Protein AF-A0A8T4CGX1-F1 (afdb_monomer_lite)

Radius of gyration: 29.96 Å; chains: 1; bounding box: 62×34×82 Å

Foldseek 3Di:
DVVVVVVVVVVVVVLLVVLLVLDDPVLVVVLVVLVVLLVVLVVVLVVLVVVLVVLVVVLVVLDQPDDDPDDDPVVLVPDDPVRNVVVVVVVVVSVVSVVVSVVSNVVSVVVNVVSVVSNVVSVVSSVVSVVVNVVSSVVSVCVVPVVVVVVD

pLDDT: mean 86.76, std 9.99, range [61.12, 97.81]

Secondary structure (DSSP, 8-state):
-HHHHHHHHHHHHHHHHHHHHTS-HHHHHHHHHHHHHHHHHHHHHHHHHHHHHHHHHHHHHTPPPPPPPPPPHHHHHTS-HHHHHHHHHHHHHHHHHHHHHHHHHHHHHHHHHHHHHHHHHHHHHHHHHHHHHHHHHHHHHHHH-GGGGG--

Structure (mmCIF, N/CA/C/O backbone):
data_AF-A0A8T4CGX1-F1
#
_entry.id   AF-A0A8T4CGX1-F1
#
loop_
_atom_site.group_PDB
_atom_site.id
_atom_site.type_symbol
_atom_site.label_atom_id
_atom_site.label_alt_id
_atom_site.label_comp_id
_atom_site.label_asym_id
_atom_site.label_entity_id
_atom_site.label_seq_id
_atom_site.pdbx_PDB_ins_code
_atom_site.Cartn_x
_atom_site.Cartn_y
_atom_site.Cartn_z
_atom_site.occupancy
_atom_site.B_iso_or_equiv
_atom_site.auth_seq_id
_atom_site.auth_comp_id
_atom_site.auth_asym_id
_atom_site.auth_atom_id
_atom_site.pdbx_PDB_model_num
ATOM 1 N N . MET A 1 1 ? -9.994 -27.242 2.316 1.00 61.12 1 MET A N 1
ATOM 2 C CA . MET A 1 1 ? -9.248 -26.024 2.713 1.00 61.12 1 MET A CA 1
ATOM 3 C C . MET A 1 1 ? -10.149 -24.795 2.753 1.00 61.12 1 MET A C 1
ATOM 5 O O . MET A 1 1 ? -10.247 -24.231 3.829 1.00 61.12 1 MET A O 1
ATOM 9 N N . LYS A 1 2 ? -10.898 -24.466 1.686 1.00 66.12 2 LYS A N 1
ATOM 10 C CA . LYS A 1 2 ? -11.849 -23.330 1.677 1.00 66.12 2 LYS A CA 1
ATOM 11 C C . LYS A 1 2 ? -12.890 -23.316 2.817 1.00 66.12 2 LYS A C 1
ATOM 13 O O . LYS A 1 2 ? -13.137 -22.264 3.383 1.00 66.12 2 LYS A O 1
ATOM 18 N N . GLU A 1 3 ? -13.456 -24.463 3.210 1.00 67.50 3 GLU A N 1
ATOM 19 C CA . GLU A 1 3 ? -14.422 -24.521 4.333 1.00 67.50 3 GLU A CA 1
ATOM 20 C C . GLU A 1 3 ? -13.812 -24.151 5.696 1.00 67.50 3 GLU A C 1
ATOM 22 O O . GLU A 1 3 ? -14.469 -23.511 6.509 1.00 67.50 3 GLU A O 1
ATOM 27 N N . MET A 1 4 ? -12.543 -24.501 5.937 1.00 66.62 4 MET A N 1
ATOM 28 C CA . MET A 1 4 ? -11.846 -24.159 7.186 1.00 66.62 4 MET A CA 1
ATOM 29 C C . MET A 1 4 ? -11.480 -22.674 7.259 1.00 66.62 4 MET A C 1
ATOM 31 O O . MET A 1 4 ? -11.439 -22.110 8.348 1.00 66.62 4 MET A O 1
ATOM 35 N N . GLU A 1 5 ? -11.169 -22.053 6.122 1.00 67.12 5 GLU A N 1
ATOM 36 C CA . GLU A 1 5 ? -10.878 -20.617 6.050 1.00 67.12 5 GLU A CA 1
ATOM 37 C C . GLU A 1 5 ? -12.148 -19.798 6.276 1.00 67.12 5 GLU A C 1
ATOM 39 O O . GLU A 1 5 ? -12.132 -18.879 7.090 1.00 67.12 5 GLU A O 1
ATOM 44 N N . ASN A 1 6 ? -13.268 -20.208 5.672 1.00 68.62 6 ASN A N 1
ATOM 45 C CA . ASN A 1 6 ? -14.564 -19.572 5.901 1.00 68.62 6 ASN A CA 1
ATOM 46 C C . ASN A 1 6 ? -15.005 -19.667 7.373 1.00 68.62 6 ASN A C 1
ATOM 48 O O . ASN A 1 6 ? -15.373 -18.652 7.953 1.00 68.62 6 ASN A O 1
ATOM 52 N N . GLN A 1 7 ? -14.873 -20.832 8.021 1.00 69.50 7 GLN A N 1
ATOM 53 C CA . GLN A 1 7 ? -15.198 -20.971 9.452 1.00 69.50 7 GLN A CA 1
ATOM 54 C C . GLN A 1 7 ? -14.306 -20.122 10.368 1.00 69.50 7 GLN A C 1
ATOM 56 O O . GLN A 1 7 ? -14.756 -19.629 11.402 1.00 69.50 7 GLN A O 1
ATOM 61 N N . LYS A 1 8 ? -13.024 -19.951 10.024 1.00 72.75 8 LYS A N 1
ATOM 62 C CA . LYS A 1 8 ? -12.123 -19.071 10.785 1.00 72.75 8 LYS A CA 1
ATOM 63 C C . LYS A 1 8 ? -12.508 -17.600 10.634 1.00 72.75 8 LYS A C 1
ATOM 65 O O . LYS A 1 8 ? -12.425 -16.866 11.615 1.00 72.75 8 LYS A O 1
ATOM 70 N N . GLN A 1 9 ? -12.933 -17.197 9.439 1.00 74.44 9 GLN A N 1
ATOM 71 C CA . GLN A 1 9 ? -13.390 -15.842 9.142 1.00 74.44 9 GLN A CA 1
ATOM 72 C C . GLN A 1 9 ? -14.684 -15.512 9.905 1.00 74.44 9 GLN A C 1
ATOM 74 O O . GLN A 1 9 ? -14.743 -14.502 10.599 1.00 74.44 9 GLN A O 1
ATOM 79 N N . GLU A 1 10 ? -15.678 -16.404 9.848 1.00 75.06 10 GLU A N 1
ATOM 80 C CA . GLU A 1 10 ? -16.967 -16.246 10.539 1.00 75.06 10 GLU A CA 1
ATOM 81 C C . GLU A 1 10 ? -16.781 -16.133 12.061 1.00 75.06 10 GLU A C 1
ATOM 83 O O . GLU A 1 10 ? -17.297 -15.208 12.688 1.00 75.06 10 GLU A O 1
ATOM 88 N N . ASN A 1 11 ? -15.949 -16.998 12.651 1.00 82.56 11 ASN A N 1
ATOM 89 C CA . ASN A 1 11 ? -15.622 -16.920 14.077 1.00 82.56 11 ASN A CA 1
ATOM 90 C C . ASN A 1 11 ? -14.930 -15.600 14.454 1.00 82.56 11 ASN A C 1
ATOM 92 O O . ASN A 1 11 ? -15.158 -15.067 15.540 1.00 82.56 11 ASN A O 1
ATOM 96 N N . TYR A 1 12 ? -14.067 -15.067 13.587 1.00 81.88 12 TYR A N 1
ATOM 97 C CA . TYR A 1 12 ? -13.394 -13.795 13.843 1.00 81.88 12 TYR A CA 1
ATOM 98 C C . TYR A 1 12 ? -14.378 -12.620 13.835 1.00 81.88 12 TYR A C 1
ATOM 100 O O . TYR A 1 12 ? -14.328 -11.782 14.735 1.00 81.88 12 TYR A O 1
ATOM 108 N N . GLU A 1 13 ? -15.300 -12.573 12.872 1.00 85.62 13 GLU A N 1
ATOM 109 C CA . GLU A 1 13 ? -16.313 -11.516 12.779 1.00 85.62 13 GLU A CA 1
ATOM 110 C C . GLU A 1 13 ? -17.255 -11.508 13.990 1.00 85.62 13 GLU A C 1
ATOM 112 O O . GLU A 1 13 ? -17.571 -10.441 14.529 1.00 85.62 13 GLU A O 1
ATOM 117 N N . GLU A 1 14 ? -17.663 -12.687 14.468 1.00 86.94 14 GLU A N 1
ATOM 118 C CA . GLU A 1 14 ? -18.475 -12.808 15.681 1.00 86.94 14 GLU 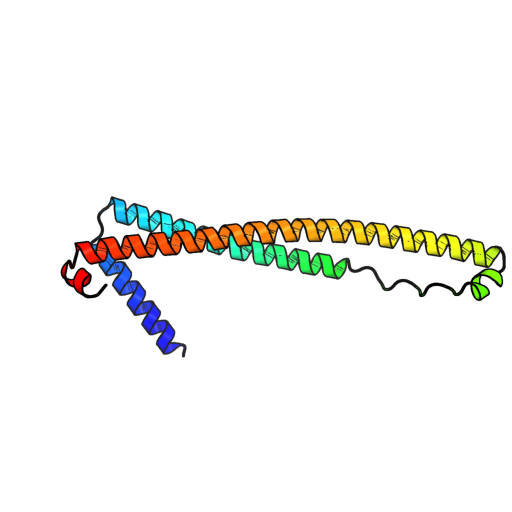A CA 1
ATOM 119 C C . GLU A 1 14 ? -17.726 -12.319 16.928 1.00 86.94 14 GLU A C 1
ATOM 121 O O . GLU A 1 14 ? -18.257 -11.495 17.683 1.00 86.94 14 GLU A O 1
ATOM 126 N N . LEU A 1 15 ? -16.474 -12.751 17.116 1.00 85.44 15 LEU A N 1
ATOM 127 C CA . LEU A 1 15 ? -15.631 -12.323 18.239 1.00 85.44 15 LEU A CA 1
ATOM 128 C C . LEU A 1 15 ? -15.360 -10.817 18.212 1.00 85.44 15 LEU A C 1
ATOM 130 O O . LEU A 1 15 ? -15.397 -10.150 19.249 1.00 85.44 15 LEU A O 1
ATOM 134 N N . LEU A 1 16 ? -15.118 -10.265 17.025 1.00 89.56 16 LEU A N 1
ATOM 135 C CA . LEU A 1 16 ? -14.916 -8.838 16.826 1.00 89.56 16 LEU A CA 1
ATOM 136 C C . LEU A 1 16 ? -16.175 -8.051 17.203 1.00 89.56 16 LEU A C 1
ATOM 138 O O . LEU A 1 16 ? -16.102 -7.080 17.959 1.00 89.56 16 LEU A O 1
ATOM 142 N N . LYS A 1 17 ? -17.344 -8.490 16.726 1.00 90.50 17 LYS A N 1
ATOM 143 C CA . LYS A 1 17 ? -18.633 -7.869 17.046 1.00 90.50 17 LYS A CA 1
ATOM 144 C C . LYS A 1 17 ? -18.916 -7.905 18.545 1.00 90.50 17 LYS A C 1
ATOM 146 O O . LYS A 1 17 ? -19.381 -6.909 19.103 1.00 90.50 17 LYS A O 1
ATOM 151 N N . GLU A 1 18 ? -18.620 -9.019 19.207 1.00 87.88 18 GLU A N 1
ATOM 152 C CA . GLU A 1 18 ? -18.782 -9.151 20.653 1.00 87.88 18 GLU A CA 1
ATOM 153 C C . GLU A 1 18 ? -17.828 -8.226 21.424 1.00 87.88 18 GLU A C 1
ATOM 155 O O . GLU A 1 18 ? -18.264 -7.498 22.325 1.00 87.88 18 GLU A O 1
ATOM 160 N N . ALA A 1 19 ? -16.544 -8.198 21.049 1.00 87.94 19 ALA A N 1
ATOM 161 C CA . ALA A 1 19 ? -15.549 -7.321 21.656 1.00 87.94 19 ALA A CA 1
ATOM 162 C C . ALA A 1 19 ? -15.956 -5.849 21.505 1.00 87.94 19 ALA A C 1
ATOM 164 O O . ALA A 1 19 ? -16.061 -5.123 22.496 1.00 87.94 19 ALA A O 1
ATOM 165 N N . LEU A 1 20 ? -16.290 -5.417 20.288 1.00 91.56 20 LEU A N 1
ATOM 166 C CA . LEU A 1 20 ? -16.754 -4.056 20.027 1.00 91.56 20 LEU A CA 1
ATOM 167 C C . LEU A 1 20 ? -18.082 -3.756 20.731 1.00 91.56 20 LEU A C 1
ATOM 169 O O . LEU A 1 20 ? -18.275 -2.640 21.207 1.00 91.56 20 LEU A O 1
ATOM 173 N N . GLY A 1 21 ? -18.973 -4.734 20.902 1.00 91.81 21 GLY A N 1
ATOM 174 C CA . GLY A 1 21 ? -20.188 -4.595 21.712 1.00 91.81 21 GLY A CA 1
ATOM 175 C C . GLY A 1 21 ? -19.908 -4.140 23.150 1.00 91.81 21 GLY A C 1
ATOM 176 O O . GLY A 1 21 ? -20.672 -3.350 23.706 1.00 91.81 21 GLY A O 1
ATOM 177 N N . ARG A 1 22 ? -18.770 -4.561 23.715 1.00 90.00 22 ARG A N 1
ATOM 178 C CA . ARG A 1 22 ? -18.301 -4.248 25.079 1.00 90.00 22 ARG A CA 1
ATOM 179 C C . ARG A 1 22 ? -17.368 -3.027 25.145 1.00 90.00 22 ARG A C 1
ATOM 181 O O . ARG A 1 22 ? -16.914 -2.642 26.231 1.00 90.00 22 ARG A O 1
ATOM 188 N N . ALA A 1 23 ? -17.052 -2.423 24.002 1.00 93.06 23 ALA A N 1
ATOM 189 C CA . ALA A 1 23 ? -16.163 -1.273 23.899 1.00 93.06 23 ALA A CA 1
ATOM 190 C C . ALA A 1 23 ? -16.868 0.038 24.284 1.00 93.06 23 ALA A C 1
ATOM 192 O O . ALA A 1 23 ? -18.051 0.256 23.997 1.00 93.06 23 ALA A O 1
ATOM 193 N N . LYS A 1 24 ? -16.116 0.956 24.896 1.00 94.62 24 LYS A N 1
ATOM 194 C CA . LYS A 1 24 ? -16.534 2.344 25.119 1.00 94.62 24 LYS A CA 1
ATOM 195 C C . LYS A 1 24 ? -16.620 3.078 23.782 1.00 94.62 24 LYS A C 1
ATOM 197 O O . LYS A 1 24 ? -15.978 2.702 22.805 1.00 94.62 24 LYS A O 1
ATOM 202 N N . LYS A 1 25 ? -17.363 4.187 23.752 1.00 95.56 25 LYS A N 1
ATOM 203 C CA . LYS A 1 25 ? -17.534 5.008 22.541 1.00 95.56 25 LYS A CA 1
ATOM 204 C C . LYS A 1 25 ? -16.198 5.454 21.927 1.00 95.56 25 LYS A C 1
ATOM 206 O O . LYS A 1 25 ? -16.035 5.386 20.717 1.00 95.56 25 LYS A O 1
ATOM 211 N N . GLU A 1 26 ? -15.242 5.869 22.756 1.00 95.88 26 GLU A N 1
ATOM 212 C CA . GLU A 1 26 ? -13.908 6.297 22.305 1.00 95.88 26 GLU A CA 1
ATOM 213 C C . GLU A 1 26 ? -13.096 5.150 21.692 1.00 95.88 26 GLU A C 1
ATOM 215 O O . GLU A 1 26 ? -12.399 5.344 20.701 1.00 95.88 26 GLU A O 1
ATOM 220 N N . GLU A 1 27 ? -13.218 3.944 22.250 1.00 95.38 27 GLU A N 1
ATOM 221 C CA . GLU A 1 27 ? -12.543 2.740 21.757 1.00 95.38 27 GLU A CA 1
ATOM 222 C C . GLU A 1 27 ? -13.125 2.302 20.411 1.00 95.38 27 GLU A C 1
ATOM 224 O O . GLU A 1 27 ? -12.364 1.989 19.502 1.00 95.38 27 GLU A O 1
ATOM 229 N N . LYS A 1 28 ? -14.455 2.365 20.249 1.00 95.56 28 LYS A N 1
ATOM 230 C CA . LYS A 1 28 ? -15.123 2.133 18.957 1.00 95.56 28 LYS A CA 1
ATOM 231 C C . LYS A 1 28 ? -14.635 3.111 17.894 1.00 95.56 28 LYS A C 1
ATOM 233 O O . LYS A 1 28 ? -14.217 2.687 16.828 1.00 95.56 28 LYS A O 1
ATOM 238 N N . LEU A 1 29 ? -14.591 4.401 18.225 1.00 96.81 29 LEU A N 1
ATOM 239 C CA . LEU A 1 29 ? -14.092 5.424 17.306 1.00 96.81 29 LEU A CA 1
ATOM 240 C C . LEU A 1 29 ? -12.615 5.201 16.946 1.00 96.81 29 LEU A C 1
ATOM 242 O O . LEU A 1 29 ? -12.199 5.455 15.818 1.00 96.81 29 LEU A O 1
ATOM 246 N N . LYS A 1 30 ? -11.795 4.751 17.904 1.00 96.75 30 LYS A N 1
ATOM 247 C CA . LYS A 1 30 ? -10.395 4.406 17.640 1.00 96.75 30 LYS A CA 1
ATOM 248 C C . LYS A 1 30 ? -10.292 3.198 16.707 1.00 96.75 30 LYS A C 1
ATOM 250 O O . LYS A 1 30 ? -9.493 3.248 15.778 1.00 96.75 30 LYS A O 1
ATOM 255 N N . TYR A 1 31 ? -11.101 2.164 16.934 1.00 97.12 31 TYR A N 1
ATOM 256 C CA . TYR A 1 31 ? -11.176 0.987 16.072 1.00 97.12 31 TYR A CA 1
ATOM 257 C C . TYR A 1 31 ? -11.573 1.363 14.640 1.00 97.12 31 TYR A C 1
ATOM 259 O O . TYR A 1 31 ? -10.853 1.027 13.707 1.00 97.12 31 TYR A O 1
ATOM 267 N N . GLU A 1 32 ? -12.649 2.136 14.472 1.00 96.69 32 GLU A N 1
ATOM 268 C CA . GLU A 1 32 ? -13.121 2.616 13.165 1.00 96.69 32 GLU A CA 1
ATOM 269 C C . GLU A 1 32 ? -12.008 3.353 12.409 1.00 96.69 32 GLU A C 1
ATOM 271 O O . GLU A 1 32 ? -11.716 3.026 11.265 1.00 96.69 32 GLU A O 1
ATOM 276 N N . LYS A 1 33 ? -11.286 4.264 13.076 1.00 97.69 33 LYS A N 1
ATOM 277 C CA . LYS A 1 33 ? -10.146 4.972 12.469 1.00 97.69 33 LYS A CA 1
ATOM 278 C C . LYS A 1 33 ? -9.005 4.046 12.044 1.00 97.69 33 LYS A C 1
ATOM 280 O O . LYS A 1 33 ? -8.337 4.339 11.054 1.00 97.69 33 LYS A O 1
ATOM 285 N N . ILE A 1 34 ? -8.726 2.992 12.813 1.00 97.56 34 ILE A N 1
ATOM 286 C CA . ILE A 1 34 ? -7.694 2.007 12.464 1.00 97.56 34 ILE A CA 1
ATOM 287 C C . ILE A 1 34 ? -8.146 1.209 11.238 1.00 97.56 34 ILE A C 1
ATOM 289 O O . ILE A 1 34 ? -7.411 1.163 10.253 1.00 97.56 34 ILE A O 1
ATOM 293 N N . SER A 1 35 ? -9.371 0.682 11.271 1.00 96.25 35 SER A N 1
ATOM 294 C CA . SER A 1 35 ? -9.985 -0.077 10.178 1.00 96.25 35 SER A CA 1
ATOM 295 C C . SER A 1 35 ? -10.030 0.734 8.879 1.00 96.25 35 SER A C 1
ATOM 297 O O . SER A 1 35 ? -9.565 0.275 7.837 1.00 96.25 35 SER A O 1
ATOM 299 N N . ASP A 1 36 ? -10.506 1.980 8.932 1.00 97.81 36 ASP A N 1
ATOM 300 C CA . ASP A 1 36 ? -10.572 2.865 7.763 1.00 97.81 36 ASP A CA 1
ATOM 301 C C . ASP A 1 36 ? -9.187 3.100 7.146 1.00 97.81 36 ASP A C 1
ATOM 303 O O . ASP A 1 36 ? -9.031 3.079 5.922 1.00 97.81 36 ASP A O 1
ATOM 307 N N . ARG A 1 37 ? -8.154 3.278 7.983 1.00 97.56 37 ARG A N 1
ATOM 308 C CA . ARG A 1 37 ? -6.769 3.438 7.515 1.00 97.56 37 ARG A CA 1
ATOM 309 C C . ARG A 1 37 ? -6.202 2.149 6.933 1.00 97.56 37 ARG A C 1
ATOM 311 O O . ARG A 1 37 ? -5.532 2.220 5.908 1.00 97.56 37 ARG A O 1
ATOM 318 N N . GLN A 1 38 ? -6.472 0.989 7.531 1.00 97.19 38 GLN A N 1
ATOM 319 C CA . GLN A 1 38 ? -6.058 -0.302 6.970 1.00 97.19 38 GLN A CA 1
ATOM 320 C C . GLN A 1 38 ? -6.676 -0.514 5.582 1.00 97.19 38 GLN A C 1
ATOM 322 O O . GLN A 1 38 ? -5.961 -0.855 4.641 1.00 97.19 38 GLN A O 1
ATOM 327 N N . VAL A 1 39 ? -7.973 -0.225 5.421 1.00 97.25 39 VAL A N 1
ATOM 328 C CA . VAL A 1 39 ? -8.670 -0.309 4.127 1.00 97.25 39 VAL A CA 1
ATOM 329 C C . VAL A 1 39 ? -8.090 0.679 3.114 1.00 97.25 39 VAL A C 1
ATOM 331 O O . VAL A 1 39 ? -7.864 0.313 1.960 1.00 97.25 39 VAL A O 1
ATOM 334 N N . ALA A 1 40 ? -7.833 1.926 3.517 1.00 97.50 40 ALA A N 1
ATOM 335 C CA . ALA A 1 40 ? -7.232 2.930 2.641 1.00 97.50 40 ALA A CA 1
ATOM 336 C C . ALA A 1 40 ? -5.821 2.520 2.183 1.00 97.50 40 ALA A C 1
ATOM 338 O O . ALA A 1 40 ? -5.521 2.591 0.991 1.00 97.50 40 ALA A O 1
ATOM 339 N N . ASN A 1 41 ? -4.989 2.022 3.100 1.00 97.31 41 ASN A N 1
ATOM 340 C CA . ASN A 1 41 ? -3.645 1.543 2.789 1.00 97.31 41 ASN A CA 1
ATOM 341 C C . ASN A 1 41 ? -3.682 0.321 1.867 1.00 97.31 41 ASN A C 1
ATOM 343 O O . ASN A 1 41 ? -2.941 0.285 0.891 1.00 97.31 41 ASN A O 1
ATOM 347 N N . ALA A 1 42 ? -4.569 -0.645 2.119 1.00 95.88 42 ALA A N 1
ATOM 348 C CA . ALA A 1 42 ? -4.733 -1.815 1.258 1.00 95.88 42 ALA A CA 1
ATOM 349 C C . ALA A 1 42 ? -5.142 -1.419 -0.171 1.00 95.88 42 ALA A C 1
ATOM 351 O O . ALA A 1 42 ? -4.570 -1.913 -1.140 1.00 95.88 42 ALA A O 1
ATOM 352 N N . LYS A 1 43 ? -6.074 -0.466 -0.314 1.00 97.56 43 LYS A N 1
ATOM 353 C CA . LYS A 1 43 ? -6.450 0.090 -1.624 1.00 97.56 43 LYS A CA 1
ATOM 354 C C . LYS A 1 43 ? -5.275 0.780 -2.314 1.00 97.56 43 LYS A C 1
ATOM 356 O O . LYS A 1 43 ? -5.094 0.596 -3.514 1.00 97.56 43 LYS A O 1
ATOM 361 N N . ARG A 1 44 ? -4.470 1.554 -1.575 1.00 97.56 44 ARG A N 1
ATOM 362 C CA . ARG A 1 44 ? -3.287 2.214 -2.144 1.00 97.56 44 ARG A CA 1
ATOM 363 C C . ARG A 1 44 ? -2.226 1.204 -2.576 1.00 97.56 44 ARG A C 1
ATOM 365 O O . ARG A 1 44 ? -1.650 1.387 -3.637 1.00 97.56 44 ARG A O 1
ATOM 372 N N . ILE A 1 45 ? -2.015 0.132 -1.813 1.00 97.06 45 ILE A N 1
ATOM 373 C CA . ILE A 1 45 ? -1.100 -0.956 -2.185 1.00 97.06 45 ILE A CA 1
ATOM 374 C C . ILE A 1 45 ? -1.512 -1.580 -3.518 1.00 97.06 45 ILE A C 1
ATOM 376 O O . ILE A 1 45 ? -0.662 -1.727 -4.386 1.00 97.06 45 ILE A O 1
ATOM 380 N N . ILE A 1 46 ? -2.798 -1.897 -3.703 1.00 96.69 46 ILE A N 1
ATOM 381 C CA . ILE A 1 46 ? -3.297 -2.445 -4.974 1.00 96.69 46 ILE A CA 1
ATOM 382 C C . ILE A 1 46 ? -3.003 -1.473 -6.124 1.00 96.69 46 ILE A C 1
ATOM 384 O O . ILE A 1 46 ? -2.395 -1.870 -7.108 1.00 96.69 46 ILE A O 1
ATOM 388 N N . ALA A 1 47 ? -3.320 -0.185 -5.953 1.00 97.69 47 ALA A N 1
ATOM 389 C CA . ALA A 1 47 ? -3.037 0.826 -6.972 1.00 97.69 47 ALA A CA 1
ATOM 390 C C . ALA A 1 47 ? -1.533 0.954 -7.296 1.00 97.69 47 ALA A C 1
ATOM 392 O O . ALA A 1 47 ? -1.167 1.091 -8.457 1.00 97.69 47 ALA A O 1
ATOM 393 N N . ILE A 1 48 ? -0.652 0.875 -6.291 1.00 97.31 48 ILE A N 1
ATOM 394 C CA . ILE A 1 48 ? 0.805 0.889 -6.499 1.00 97.31 48 ILE A CA 1
ATOM 395 C C . ILE A 1 48 ? 1.263 -0.333 -7.298 1.00 97.31 48 ILE A C 1
ATOM 397 O O . ILE A 1 48 ? 2.156 -0.204 -8.131 1.00 97.31 48 ILE A O 1
ATOM 401 N N . LEU A 1 49 ? 0.691 -1.512 -7.037 1.00 95.38 49 LEU A N 1
ATOM 402 C CA . LEU A 1 49 ? 1.030 -2.729 -7.776 1.00 95.38 49 LEU A CA 1
ATOM 403 C C . LEU A 1 49 ? 0.633 -2.603 -9.250 1.00 95.38 49 LEU A C 1
ATOM 405 O O . LEU A 1 49 ? 1.456 -2.915 -10.108 1.00 95.38 49 LEU A O 1
ATOM 409 N N . ASP A 1 50 ? -0.554 -2.060 -9.530 1.00 96.62 50 ASP A N 1
ATOM 410 C CA . ASP A 1 50 ? -1.014 -1.786 -10.895 1.00 96.62 50 ASP A CA 1
ATOM 411 C C . ASP A 1 50 ? -0.088 -0.764 -11.597 1.00 96.62 50 ASP A C 1
ATOM 413 O O . ASP A 1 50 ? 0.397 -0.998 -12.705 1.00 96.62 50 ASP A O 1
ATOM 417 N N . GLU A 1 51 ? 0.243 0.350 -10.927 1.00 96.94 51 GLU A N 1
ATOM 418 C CA . GLU A 1 51 ? 1.178 1.368 -11.440 1.00 96.94 51 GLU A CA 1
ATOM 419 C C . GLU A 1 51 ? 2.579 0.782 -11.710 1.00 96.94 51 GLU A C 1
ATOM 421 O O . GLU A 1 51 ? 3.236 1.120 -12.701 1.00 96.94 51 GLU A O 1
ATOM 426 N N . TYR A 1 52 ? 3.052 -0.108 -10.836 1.00 94.19 52 TYR A N 1
ATOM 427 C CA . TYR A 1 52 ? 4.345 -0.768 -10.977 1.00 94.19 52 TYR A CA 1
ATOM 428 C C . TYR A 1 52 ? 4.358 -1.744 -12.158 1.00 94.19 52 TYR A C 1
ATOM 430 O O . TYR A 1 52 ? 5.336 -1.775 -12.910 1.00 94.19 52 TYR A O 1
ATOM 438 N N . GLU A 1 53 ? 3.281 -2.507 -12.353 1.00 94.44 53 GLU A N 1
ATOM 439 C CA . GLU A 1 53 ? 3.114 -3.410 -13.493 1.00 94.44 53 GLU A CA 1
ATOM 440 C C . GLU A 1 53 ? 3.139 -2.635 -14.817 1.00 94.44 53 GLU A C 1
ATOM 442 O O . GLU A 1 53 ? 3.911 -2.979 -15.717 1.00 94.44 53 GLU A O 1
ATOM 447 N N . GLU A 1 54 ? 2.437 -1.501 -14.903 1.00 94.94 54 GLU A N 1
ATOM 448 C CA . GLU A 1 54 ? 2.509 -0.632 -16.083 1.00 94.94 54 GLU A CA 1
ATOM 449 C C . GLU A 1 54 ? 3.934 -0.138 -16.374 1.00 94.94 54 GLU A C 1
ATOM 451 O O . GLU A 1 54 ? 4.348 -0.031 -17.536 1.00 94.94 54 GLU A O 1
ATOM 456 N N . LEU A 1 55 ? 4.695 0.221 -15.334 1.00 93.00 55 LEU A N 1
ATOM 457 C CA . LEU A 1 55 ? 6.088 0.642 -15.488 1.00 93.00 55 LEU A CA 1
ATOM 458 C C . LEU A 1 55 ? 6.981 -0.517 -15.934 1.00 93.00 55 LEU A C 1
ATOM 460 O O . LEU A 1 55 ? 7.872 -0.301 -16.757 1.00 93.00 55 LEU A O 1
ATOM 464 N N . CYS A 1 56 ? 6.730 -1.737 -15.458 1.00 88.88 56 CYS A N 1
ATOM 465 C CA . CYS A 1 56 ? 7.402 -2.937 -15.947 1.00 88.88 56 CYS A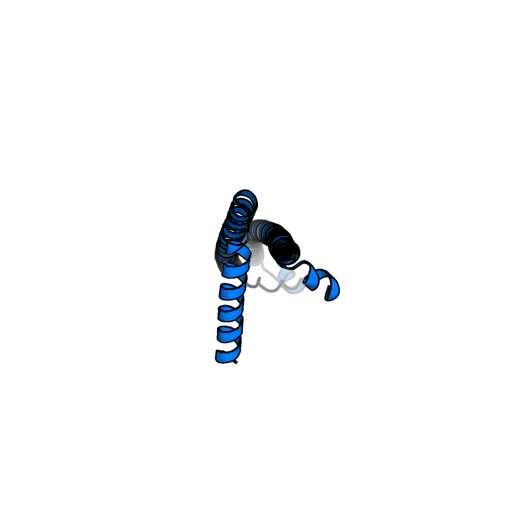 CA 1
ATOM 466 C C . CYS A 1 56 ? 7.138 -3.139 -17.442 1.00 88.88 56 CYS A C 1
ATOM 468 O O . CYS A 1 56 ? 8.092 -3.199 -18.214 1.00 88.88 56 CYS A O 1
ATOM 470 N N . GLU A 1 57 ? 5.882 -3.108 -17.889 1.00 90.81 57 GLU A N 1
ATOM 471 C CA . GLU A 1 57 ? 5.548 -3.221 -19.314 1.00 90.81 57 GLU A CA 1
ATOM 472 C C . GLU A 1 57 ? 6.165 -2.097 -20.164 1.00 90.81 57 GLU A C 1
ATOM 474 O O . GLU A 1 57 ? 6.580 -2.299 -21.311 1.00 90.81 57 GLU A O 1
ATOM 479 N N . LYS A 1 58 ? 6.214 -0.865 -19.637 1.00 87.69 58 LYS A N 1
ATOM 480 C CA . LYS A 1 58 ? 6.901 0.262 -20.293 1.00 87.69 58 LYS A CA 1
ATOM 481 C C . LYS A 1 58 ? 8.407 0.011 -20.370 1.00 87.69 58 LYS A C 1
ATOM 483 O O . LYS A 1 58 ? 9.006 0.311 -21.398 1.00 87.69 58 LYS A O 1
ATOM 488 N N . SER A 1 59 ? 9.019 -0.539 -19.325 1.00 86.00 59 SER A N 1
ATOM 489 C CA . SER A 1 59 ? 10.441 -0.897 -19.302 1.00 86.00 59 SER A CA 1
ATOM 490 C C . SER A 1 59 ? 10.760 -1.969 -20.343 1.00 86.00 59 SER A C 1
ATOM 492 O O . SER A 1 59 ? 11.714 -1.833 -21.105 1.00 86.00 59 SER A O 1
ATOM 494 N N . GLU A 1 60 ? 9.914 -2.995 -20.460 1.00 82.88 60 GLU A N 1
ATOM 495 C CA . GLU A 1 60 ? 10.101 -4.072 -21.433 1.00 82.88 60 GLU A CA 1
ATOM 496 C C . GLU A 1 60 ? 10.004 -3.598 -22.878 1.00 82.88 60 GLU A C 1
ATOM 498 O O . GLU A 1 60 ? 10.842 -3.968 -23.701 1.00 82.88 60 GLU A O 1
ATOM 503 N N . ARG A 1 61 ? 9.050 -2.708 -23.170 1.00 81.75 61 ARG A N 1
ATOM 504 C CA . ARG A 1 61 ? 8.951 -2.030 -24.471 1.00 81.75 61 ARG A CA 1
ATOM 505 C C . ARG A 1 61 ? 10.139 -1.113 -24.766 1.00 81.75 61 ARG A C 1
ATOM 507 O O . ARG A 1 61 ? 10.363 -0.784 -25.926 1.00 81.75 61 ARG A O 1
ATOM 514 N N . ASN A 1 62 ? 10.876 -0.700 -23.735 1.00 74.94 62 ASN A N 1
ATOM 515 C CA . ASN A 1 62 ? 12.036 0.178 -23.842 1.00 74.94 62 ASN A CA 1
ATOM 516 C C . ASN A 1 62 ? 13.388 -0.545 -23.728 1.00 74.94 62 ASN A C 1
ATOM 518 O O . ASN A 1 62 ? 14.423 0.110 -23.581 1.00 74.94 62 ASN A O 1
ATOM 522 N N . LYS A 1 63 ? 13.413 -1.882 -23.821 1.00 69.50 63 LYS A N 1
ATOM 523 C CA . LYS A 1 63 ? 14.666 -2.642 -23.907 1.00 69.50 63 LYS A CA 1
ATOM 524 C C . LYS A 1 63 ? 15.402 -2.273 -25.201 1.00 69.50 63 LYS A C 1
ATOM 526 O O . LYS A 1 63 ? 14.821 -2.308 -26.284 1.00 69.50 63 LYS A O 1
ATOM 531 N N . CYS A 1 64 ? 16.682 -1.913 -25.079 1.00 67.12 64 CYS A N 1
ATOM 532 C CA . CYS A 1 64 ? 17.533 -1.634 -26.234 1.00 67.12 64 CYS A CA 1
ATOM 533 C C . CYS A 1 64 ? 17.619 -2.900 -27.107 1.00 67.12 64 CYS A C 1
ATOM 535 O O . CYS A 1 64 ? 17.874 -3.974 -26.553 1.00 67.12 64 CYS A O 1
ATOM 537 N N . PRO A 1 65 ? 17.422 -2.808 -28.435 1.00 68.31 65 PRO A N 1
ATOM 538 C CA . PRO A 1 65 ? 17.714 -3.926 -29.323 1.00 68.31 65 PRO A CA 1
ATOM 539 C C . PRO A 1 65 ? 19.188 -4.331 -29.193 1.00 68.31 65 PRO A C 1
ATOM 541 O O . PRO A 1 65 ? 20.038 -3.493 -28.873 1.00 68.31 65 PRO A O 1
ATOM 544 N N . GLU A 1 66 ? 19.480 -5.616 -29.409 1.00 66.06 66 GLU A N 1
ATOM 545 C CA . GLU A 1 66 ? 20.856 -6.118 -29.407 1.00 66.06 66 GLU A CA 1
ATOM 546 C C . GLU A 1 66 ? 21.703 -5.291 -30.377 1.00 66.06 66 GLU A C 1
ATOM 548 O O . GLU A 1 66 ? 21.356 -5.129 -31.549 1.00 66.06 66 GLU A O 1
ATOM 553 N N . SER A 1 67 ? 22.800 -4.730 -29.870 1.00 64.69 67 SER A N 1
ATOM 554 C CA . SER A 1 67 ? 23.733 -3.975 -30.695 1.00 64.69 67 SER A CA 1
ATOM 555 C C . SER A 1 67 ? 24.446 -4.905 -31.666 1.00 64.69 67 SER A C 1
ATOM 557 O O . SER A 1 67 ? 24.788 -6.040 -31.319 1.00 64.69 67 SER A O 1
ATOM 559 N N . THR A 1 68 ? 24.749 -4.385 -32.849 1.00 66.44 68 THR A N 1
ATOM 560 C CA . THR A 1 68 ? 25.611 -5.038 -33.829 1.00 66.44 68 THR A CA 1
ATOM 561 C C . THR A 1 68 ? 26.936 -5.447 -33.163 1.00 66.44 68 THR A C 1
ATOM 563 O O . THR A 1 68 ? 27.495 -4.656 -32.395 1.00 66.44 68 THR A O 1
ATOM 566 N N . PRO A 1 69 ? 27.447 -6.674 -33.385 1.00 67.50 69 PRO A N 1
ATOM 567 C CA . PRO A 1 69 ? 28.715 -7.102 -32.804 1.00 67.50 69 PRO A CA 1
ATOM 568 C C . PRO A 1 69 ? 29.831 -6.139 -33.197 1.00 67.50 69 PRO A C 1
ATOM 570 O O . PRO A 1 69 ? 29.901 -5.726 -34.351 1.00 67.50 69 PRO A O 1
ATOM 573 N N . ALA A 1 70 ? 30.717 -5.809 -32.257 1.00 71.19 70 ALA A N 1
ATOM 574 C CA . ALA A 1 70 ? 31.844 -4.934 -32.546 1.00 71.19 70 ALA A CA 1
ATOM 575 C C . ALA A 1 70 ? 32.700 -5.507 -33.690 1.00 71.19 70 ALA A C 1
ATOM 577 O O . ALA A 1 70 ? 33.125 -6.665 -33.639 1.00 71.19 70 ALA A O 1
ATOM 578 N N . GLU A 1 71 ? 32.978 -4.690 -34.707 1.00 78.81 71 GLU A N 1
ATOM 579 C CA . GLU A 1 71 ? 33.915 -5.055 -35.764 1.00 78.81 71 GLU A CA 1
ATOM 580 C C . GLU A 1 71 ? 35.332 -5.281 -35.208 1.00 78.81 71 GLU A C 1
ATOM 582 O O . GLU A 1 71 ? 35.881 -4.471 -34.459 1.00 78.81 71 GLU A O 1
ATOM 587 N N . ASP A 1 72 ? 35.952 -6.382 -35.635 1.00 80.88 72 ASP A N 1
ATOM 588 C CA . ASP A 1 72 ? 37.367 -6.666 -35.398 1.00 80.88 72 ASP A CA 1
ATOM 589 C C . ASP A 1 72 ? 38.262 -5.585 -36.049 1.00 80.88 72 ASP A C 1
ATOM 591 O O . ASP A 1 72 ? 37.982 -5.059 -37.131 1.00 80.88 72 ASP A O 1
ATOM 595 N N . SER A 1 73 ? 39.387 -5.276 -35.398 1.00 78.38 73 SER A N 1
ATOM 596 C CA . SER A 1 73 ? 40.301 -4.196 -35.796 1.00 78.38 73 SER A CA 1
ATOM 597 C C . SER A 1 73 ? 40.933 -4.386 -37.184 1.00 78.38 73 SER A C 1
ATOM 599 O O . SER A 1 73 ? 41.245 -3.405 -37.857 1.00 78.38 73 SER A O 1
ATOM 601 N N . LYS A 1 74 ? 41.130 -5.633 -37.632 1.00 83.19 74 LYS A N 1
ATOM 602 C CA . LYS A 1 74 ? 41.662 -5.961 -38.965 1.00 83.19 74 LYS A CA 1
ATOM 603 C C . LYS A 1 74 ? 40.624 -5.698 -40.049 1.00 83.19 74 LYS A C 1
ATOM 605 O O . LYS A 1 74 ? 40.985 -5.258 -41.136 1.00 83.19 74 LYS A O 1
ATOM 610 N N . ARG A 1 75 ? 39.347 -5.941 -39.754 1.00 79.94 75 ARG A N 1
ATOM 611 C CA . ARG A 1 75 ? 38.235 -5.686 -40.670 1.00 79.94 75 ARG A CA 1
ATOM 612 C C . ARG A 1 75 ? 38.025 -4.191 -40.878 1.00 79.94 75 ARG A C 1
ATOM 614 O O . ARG A 1 75 ? 37.866 -3.779 -42.018 1.00 79.94 75 ARG A O 1
ATOM 621 N N . VAL A 1 76 ? 38.125 -3.390 -39.814 1.00 82.69 76 VAL A N 1
ATOM 622 C CA . VAL A 1 76 ? 38.084 -1.917 -39.902 1.00 82.69 76 VAL A CA 1
ATOM 623 C C . VAL A 1 76 ? 39.248 -1.376 -40.738 1.00 82.69 76 VAL A C 1
ATOM 625 O O . VAL A 1 76 ? 39.042 -0.533 -41.603 1.00 82.69 76 VAL A O 1
ATOM 628 N N . ALA A 1 77 ? 40.465 -1.895 -40.541 1.00 84.50 77 ALA A N 1
ATOM 629 C CA . ALA A 1 77 ? 41.647 -1.465 -41.296 1.00 84.50 77 ALA A CA 1
ATOM 630 C C . ALA A 1 77 ? 41.604 -1.829 -42.795 1.00 84.50 77 ALA A C 1
ATOM 632 O O . ALA A 1 77 ? 42.327 -1.229 -43.588 1.00 84.50 77 ALA A O 1
ATOM 633 N N . ALA A 1 78 ? 40.783 -2.811 -43.179 1.00 89.62 78 ALA A N 1
ATOM 634 C CA . ALA A 1 78 ? 40.599 -3.240 -44.564 1.00 89.62 78 ALA A CA 1
ATOM 635 C C . ALA A 1 78 ? 39.461 -2.501 -45.296 1.00 89.62 78 ALA A C 1
ATOM 637 O O . ALA A 1 78 ? 39.286 -2.716 -46.494 1.00 89.62 78 ALA A O 1
ATOM 638 N N . MET A 1 79 ? 38.687 -1.658 -44.601 1.00 90.69 79 MET A N 1
ATOM 639 C CA . MET A 1 79 ? 37.595 -0.891 -45.204 1.00 90.69 79 MET A CA 1
ATOM 640 C C . MET A 1 79 ? 38.130 0.194 -46.140 1.00 90.69 79 MET A C 1
ATOM 642 O O . MET A 1 79 ? 39.133 0.854 -45.866 1.00 90.69 79 MET A O 1
ATOM 646 N N . SER A 1 80 ? 37.412 0.435 -47.232 1.00 92.31 80 SER A N 1
ATOM 647 C CA . SER A 1 80 ? 37.589 1.646 -48.028 1.00 92.31 80 SER A CA 1
ATOM 648 C C . SER A 1 80 ? 37.134 2.890 -47.254 1.00 92.31 80 SER A C 1
ATOM 650 O O . SER A 1 80 ? 36.342 2.809 -46.315 1.00 92.31 80 SER A O 1
ATOM 652 N N . SER A 1 81 ? 37.569 4.082 -47.677 1.00 89.75 81 SER A N 1
ATOM 653 C CA . SER A 1 81 ? 37.154 5.338 -47.032 1.00 89.75 81 SER A CA 1
ATOM 654 C C . SER A 1 81 ? 35.634 5.555 -47.034 1.00 89.75 81 SER A C 1
ATOM 656 O O . SER A 1 81 ? 35.104 6.156 -46.103 1.00 89.75 81 SER A O 1
ATOM 658 N N . ALA A 1 82 ? 34.925 5.080 -48.065 1.00 89.12 82 ALA A N 1
ATOM 659 C CA . ALA A 1 82 ? 33.467 5.183 -48.138 1.00 89.12 82 ALA A CA 1
ATOM 660 C C . ALA A 1 82 ? 32.788 4.250 -47.121 1.00 89.12 82 ALA A C 1
ATOM 662 O O . ALA A 1 82 ? 31.923 4.697 -46.370 1.00 89.12 82 ALA A O 1
ATOM 663 N N . GLU A 1 83 ? 33.237 2.994 -47.043 1.00 87.06 83 GLU A N 1
ATOM 664 C CA . GLU A 1 83 ? 32.739 2.003 -46.077 1.00 87.06 83 GLU A CA 1
ATOM 665 C C . GLU A 1 83 ? 33.037 2.416 -44.632 1.00 87.06 83 GLU A C 1
ATOM 667 O O . GLU A 1 83 ? 32.192 2.257 -43.753 1.00 87.06 83 GLU A O 1
ATOM 672 N N . PHE A 1 84 ? 34.212 3.002 -44.390 1.00 87.00 84 PHE A N 1
ATOM 673 C CA . PHE A 1 84 ? 34.590 3.513 -43.078 1.00 87.00 84 PHE A CA 1
ATOM 674 C C . PHE A 1 84 ? 33.688 4.673 -42.633 1.00 87.00 84 PHE A C 1
ATOM 676 O O . PHE A 1 84 ? 33.187 4.667 -41.510 1.00 87.00 84 PHE A O 1
ATOM 683 N N . ASN A 1 85 ? 33.427 5.648 -43.511 1.00 87.69 85 ASN A N 1
ATOM 684 C CA . ASN A 1 85 ? 32.532 6.767 -43.197 1.00 87.69 85 ASN A CA 1
ATOM 685 C C . ASN A 1 85 ? 31.096 6.296 -42.929 1.00 87.69 85 ASN A C 1
ATOM 687 O O . ASN A 1 85 ? 30.453 6.778 -41.997 1.00 87.69 85 ASN A O 1
ATOM 691 N N . GLU A 1 86 ? 30.602 5.330 -43.705 1.00 86.69 86 GLU A N 1
ATOM 692 C CA . GLU A 1 86 ? 29.282 4.739 -43.480 1.00 86.69 86 GLU A CA 1
ATOM 693 C C . GLU A 1 86 ? 29.213 3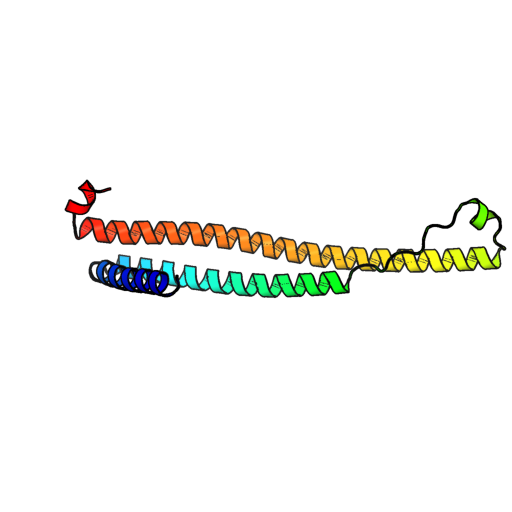.989 -42.140 1.00 86.69 86 GLU A C 1
ATOM 695 O O . GLU A 1 86 ? 28.237 4.121 -41.399 1.00 86.69 86 GLU A O 1
ATOM 700 N N . TRP A 1 87 ? 30.264 3.242 -41.788 1.00 85.06 87 TRP A N 1
ATOM 701 C CA . TRP A 1 87 ? 30.367 2.550 -40.503 1.00 85.06 87 TRP A CA 1
ATOM 702 C C . TRP A 1 87 ? 30.406 3.524 -39.315 1.00 85.06 87 TRP A C 1
ATOM 704 O O . TRP A 1 87 ? 29.724 3.287 -38.316 1.00 85.06 87 TRP A O 1
ATOM 714 N N . ILE A 1 88 ? 31.127 4.647 -39.425 1.00 85.25 88 ILE A N 1
ATOM 715 C CA . ILE A 1 88 ? 31.158 5.695 -38.391 1.00 85.25 88 ILE A CA 1
ATOM 716 C C . ILE A 1 88 ? 29.771 6.312 -38.182 1.00 85.25 88 ILE A C 1
ATOM 718 O O . ILE A 1 88 ? 29.320 6.417 -37.040 1.00 85.25 88 ILE A O 1
ATOM 722 N N . GLU A 1 89 ? 29.075 6.694 -39.255 1.00 86.81 89 GLU A N 1
ATOM 723 C CA . GLU A 1 89 ? 27.729 7.274 -39.151 1.00 86.81 89 GLU A CA 1
ATOM 724 C C . GLU A 1 89 ? 26.724 6.277 -38.558 1.00 86.81 89 GLU A C 1
ATOM 726 O O . GLU A 1 89 ? 25.931 6.633 -37.681 1.00 86.81 89 GLU A O 1
ATOM 731 N N . ARG A 1 90 ? 26.809 5.001 -38.954 1.00 83.31 90 ARG A N 1
ATOM 732 C CA . ARG A 1 90 ? 25.995 3.918 -38.387 1.00 83.31 90 ARG A CA 1
ATOM 733 C C . ARG A 1 90 ? 26.251 3.744 -36.887 1.00 83.31 90 ARG A C 1
ATOM 735 O O . ARG A 1 90 ? 25.310 3.802 -36.100 1.00 83.31 90 ARG A O 1
ATOM 742 N N . THR A 1 91 ? 27.517 3.643 -36.483 1.00 82.00 91 THR A N 1
ATOM 743 C CA . THR A 1 91 ? 27.926 3.488 -35.075 1.00 82.00 91 THR A CA 1
ATOM 744 C C . THR A 1 91 ? 27.505 4.689 -34.228 1.00 82.00 91 THR A C 1
ATOM 746 O O . THR A 1 91 ? 27.051 4.543 -33.093 1.00 82.00 91 THR A O 1
ATOM 749 N N . ARG A 1 92 ? 27.611 5.905 -34.777 1.00 83.25 92 ARG A N 1
ATOM 750 C CA . ARG A 1 92 ? 27.178 7.133 -34.102 1.00 83.25 92 ARG A CA 1
ATOM 751 C C . ARG A 1 92 ? 25.669 7.146 -33.873 1.00 83.25 92 ARG A C 1
ATOM 753 O O . ARG A 1 92 ? 25.223 7.540 -32.795 1.00 83.25 92 ARG A O 1
ATOM 760 N N . LYS A 1 93 ? 24.892 6.711 -34.867 1.00 82.81 93 LYS A N 1
ATOM 761 C CA . LYS A 1 93 ? 23.436 6.591 -34.760 1.00 82.81 93 LYS A CA 1
ATOM 762 C C . LYS A 1 93 ? 23.037 5.541 -33.720 1.00 82.81 93 LYS A C 1
ATOM 764 O O . LYS A 1 93 ? 22.251 5.857 -32.832 1.00 82.81 93 LYS A O 1
ATOM 769 N N . GLU A 1 94 ? 23.641 4.355 -33.766 1.00 80.50 94 GLU A N 1
ATOM 770 C CA . GLU A 1 94 ? 23.417 3.275 -32.791 1.00 80.50 94 GLU A CA 1
ATOM 771 C C . GLU A 1 94 ? 23.778 3.710 -31.358 1.00 80.50 94 GLU A C 1
ATOM 773 O O . GLU A 1 94 ? 23.024 3.466 -30.416 1.00 80.50 94 GLU A O 1
ATOM 778 N N . SER A 1 95 ? 24.893 4.430 -31.182 1.00 78.38 95 SER A N 1
ATOM 779 C CA . SER A 1 95 ? 25.304 4.980 -29.884 1.00 78.38 95 S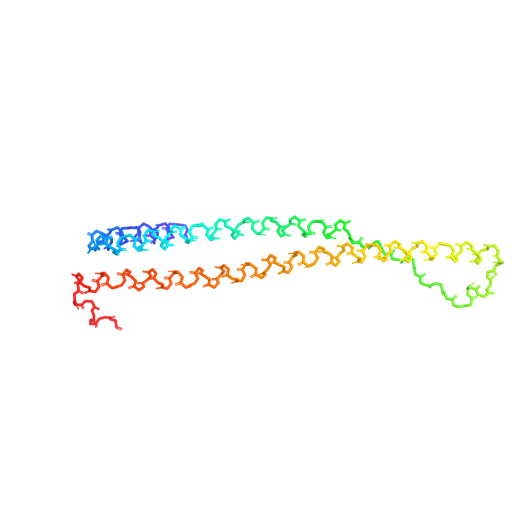ER A CA 1
ATOM 780 C C . SER A 1 95 ? 24.319 6.026 -29.353 1.00 78.38 95 SER A C 1
ATOM 782 O O . SER A 1 95 ? 23.974 6.004 -28.169 1.00 78.38 95 SER A O 1
ATOM 784 N N . HIS A 1 96 ? 23.834 6.925 -30.215 1.00 78.31 96 HIS A N 1
ATOM 785 C CA . HIS A 1 96 ? 22.832 7.916 -29.830 1.00 78.31 96 HIS A CA 1
ATOM 786 C C . HIS A 1 96 ? 21.506 7.256 -29.434 1.00 78.31 96 HIS A C 1
ATOM 788 O O . HIS A 1 96 ? 20.933 7.606 -28.402 1.00 78.31 96 HIS A O 1
ATOM 794 N N . GLU A 1 97 ? 21.044 6.274 -30.208 1.00 77.94 97 GLU A N 1
ATOM 795 C CA . GLU A 1 97 ? 19.844 5.500 -29.887 1.00 77.94 97 GLU A CA 1
ATOM 796 C C . GLU A 1 97 ? 20.012 4.780 -28.541 1.00 77.94 97 GLU A C 1
ATOM 798 O O . GLU A 1 97 ? 19.177 4.958 -27.654 1.00 77.94 97 GLU A O 1
ATOM 803 N N . SER A 1 98 ? 21.125 4.071 -28.326 1.00 77.00 98 SER A N 1
ATOM 804 C CA . SER A 1 98 ? 21.454 3.402 -27.055 1.00 77.00 98 SER A CA 1
ATOM 805 C C . SER A 1 98 ? 21.455 4.356 -25.851 1.00 77.00 98 SER A C 1
ATOM 807 O O . SER A 1 98 ? 20.903 4.034 -24.792 1.00 77.00 98 SER A O 1
ATOM 809 N N . PHE A 1 99 ? 21.998 5.568 -26.004 1.00 77.56 99 PHE A N 1
ATOM 810 C CA . PHE A 1 99 ? 21.950 6.597 -24.962 1.00 77.56 99 PHE A CA 1
ATOM 811 C C . PHE A 1 99 ? 20.511 7.033 -24.640 1.00 77.56 99 PHE A C 1
ATOM 813 O O . PHE A 1 99 ? 20.133 7.116 -23.468 1.00 77.56 99 PHE A O 1
ATOM 820 N N . VAL A 1 100 ? 19.687 7.275 -25.664 1.00 77.44 100 VAL A N 1
ATOM 821 C CA . VAL A 1 100 ? 18.276 7.659 -25.494 1.00 77.44 100 VAL A CA 1
ATOM 822 C C . VAL A 1 100 ? 17.480 6.547 -24.802 1.00 77.44 100 VAL A C 1
ATOM 824 O O . VAL A 1 100 ? 16.686 6.840 -23.905 1.00 77.44 100 VAL A O 1
ATOM 827 N N . TRP A 1 101 ? 17.712 5.279 -25.154 1.00 78.19 101 TRP A N 1
ATOM 828 C CA . TRP A 1 101 ? 17.102 4.131 -24.471 1.00 78.19 101 TRP A CA 1
ATOM 829 C C . TRP A 1 101 ? 17.541 4.050 -23.010 1.00 78.19 101 TRP A C 1
ATOM 831 O O . TRP A 1 101 ? 16.695 3.977 -22.121 1.00 78.19 101 TRP A O 1
ATOM 841 N N . SER A 1 102 ? 18.846 4.156 -22.749 1.00 77.50 102 SER A N 1
ATOM 842 C CA . SER A 1 102 ? 19.405 4.127 -21.392 1.00 77.50 102 SER A CA 1
ATOM 843 C C . SER A 1 102 ? 18.797 5.217 -20.504 1.00 77.50 102 SER A C 1
ATOM 845 O O . SER A 1 102 ? 18.446 4.965 -19.353 1.00 77.50 102 SER A O 1
ATOM 847 N N . SER A 1 103 ? 18.604 6.420 -21.053 1.00 80.19 103 SER A N 1
ATOM 848 C CA . SER A 1 103 ? 17.969 7.536 -20.349 1.00 80.19 103 SER A CA 1
ATOM 849 C C . SER A 1 103 ? 16.498 7.261 -20.004 1.00 80.19 103 SER A C 1
ATOM 851 O O . SER A 1 103 ? 16.084 7.507 -18.868 1.00 80.19 103 SER A O 1
ATOM 853 N N . LYS A 1 104 ? 15.715 6.701 -20.938 1.00 82.81 104 LYS A N 1
ATOM 854 C CA . LYS A 1 104 ? 14.313 6.318 -20.690 1.00 82.81 104 LYS A CA 1
ATOM 855 C C . LYS A 1 104 ? 14.201 5.217 -19.638 1.00 82.81 104 LYS A C 1
ATOM 857 O O . LYS A 1 104 ? 13.392 5.336 -18.719 1.00 82.81 104 LYS A O 1
ATOM 862 N N . THR A 1 105 ? 15.040 4.189 -19.736 1.00 83.62 105 THR A N 1
ATOM 863 C CA . THR A 1 105 ? 15.087 3.086 -18.769 1.00 83.62 105 THR A CA 1
ATOM 864 C C . THR A 1 105 ? 15.435 3.589 -17.372 1.00 83.62 105 THR A C 1
ATOM 866 O O . THR A 1 105 ? 14.776 3.209 -16.408 1.00 83.62 105 THR A O 1
ATOM 869 N N . LEU A 1 106 ? 16.400 4.508 -17.251 1.00 86.38 106 LEU A N 1
ATOM 870 C CA . LEU A 1 106 ? 16.762 5.104 -15.964 1.00 86.38 106 LEU A CA 1
ATOM 871 C C . LEU A 1 106 ? 15.598 5.892 -15.339 1.00 86.38 106 LEU A C 1
ATOM 873 O O . LEU A 1 106 ? 15.390 5.818 -14.129 1.00 86.38 106 LEU A O 1
ATOM 877 N N . SER A 1 107 ? 14.827 6.625 -16.151 1.00 88.69 107 SER A N 1
ATOM 878 C CA . SER A 1 107 ? 13.634 7.337 -15.674 1.00 88.69 107 SER A CA 1
ATOM 879 C C . SER A 1 107 ? 12.580 6.369 -15.137 1.00 88.69 107 SER A C 1
ATOM 881 O O . SER A 1 107 ? 12.079 6.571 -14.037 1.00 88.69 107 SER A O 1
ATOM 883 N N . ILE A 1 108 ? 12.294 5.289 -15.871 1.00 89.62 108 ILE A N 1
ATOM 884 C CA . ILE A 1 108 ? 11.319 4.271 -15.450 1.00 89.62 108 ILE A CA 1
ATOM 885 C C . ILE A 1 108 ? 11.773 3.586 -14.156 1.00 89.62 108 ILE A C 1
ATOM 887 O O . ILE A 1 108 ? 10.981 3.438 -13.230 1.00 89.62 108 ILE A O 1
ATOM 891 N N . MET A 1 109 ? 13.057 3.226 -14.052 1.00 88.88 109 MET A N 1
ATOM 892 C CA . MET A 1 109 ? 13.620 2.635 -12.832 1.00 88.88 109 MET A CA 1
ATOM 893 C C . MET A 1 109 ? 13.499 3.570 -11.628 1.00 88.88 109 MET A C 1
ATOM 895 O O . MET A 1 109 ? 13.226 3.119 -10.518 1.00 88.88 109 MET A O 1
ATOM 899 N N . LYS A 1 110 ? 13.686 4.878 -11.829 1.00 93.00 110 LYS A N 1
ATOM 900 C CA . LYS A 1 110 ? 13.516 5.864 -10.760 1.00 93.00 110 LYS A CA 1
ATOM 901 C C . LYS A 1 110 ? 12.078 5.872 -10.240 1.00 93.00 110 LYS A C 1
ATOM 903 O O . LYS A 1 110 ? 11.889 5.839 -9.026 1.00 93.00 110 LYS A O 1
ATOM 908 N N . ASP A 1 111 ? 11.094 5.871 -11.133 1.00 94.31 111 ASP A N 1
ATOM 909 C CA . ASP A 1 111 ? 9.677 5.859 -10.756 1.00 94.31 111 ASP A CA 1
ATOM 910 C C . ASP A 1 111 ? 9.302 4.539 -10.059 1.00 94.31 111 ASP A C 1
ATOM 912 O O . ASP A 1 111 ? 8.661 4.548 -9.009 1.00 94.31 111 ASP A O 1
ATOM 916 N N . GLN A 1 112 ? 9.816 3.405 -10.549 1.00 92.81 112 GLN A N 1
ATOM 917 C CA . GLN A 1 112 ? 9.673 2.098 -9.896 1.00 92.81 112 GLN A CA 1
ATOM 918 C C . GLN A 1 112 ? 10.235 2.092 -8.465 1.00 92.81 112 GLN A C 1
ATOM 920 O O . GLN A 1 112 ? 9.601 1.556 -7.558 1.00 92.81 112 GLN A O 1
ATOM 925 N N . ILE A 1 113 ? 11.403 2.701 -8.230 1.00 95.19 113 ILE A N 1
ATOM 926 C CA . ILE A 1 113 ? 12.002 2.800 -6.888 1.00 95.19 113 ILE A CA 1
ATOM 927 C C . ILE A 1 113 ? 11.130 3.644 -5.949 1.00 95.19 113 ILE A C 1
ATOM 929 O O . ILE A 1 113 ? 10.999 3.302 -4.773 1.00 95.19 113 ILE A O 1
ATOM 933 N N . VAL A 1 114 ? 10.528 4.730 -6.447 1.00 96.75 114 VAL A N 1
ATOM 934 C CA . VAL A 1 114 ? 9.608 5.564 -5.655 1.00 96.75 114 VAL A CA 1
ATOM 935 C C . VAL A 1 114 ? 8.397 4.747 -5.205 1.00 96.75 114 VAL A C 1
ATOM 937 O O . VAL A 1 114 ? 8.075 4.759 -4.017 1.00 96.75 114 VAL A O 1
ATOM 940 N N . LEU A 1 115 ? 7.794 3.979 -6.114 1.00 96.75 115 LEU A N 1
ATOM 941 C CA . LEU A 1 115 ? 6.665 3.098 -5.801 1.00 96.75 115 LEU A CA 1
ATOM 942 C C . LEU A 1 115 ? 7.034 2.003 -4.793 1.00 96.75 115 LEU A C 1
ATOM 944 O O . LEU A 1 115 ? 6.295 1.764 -3.842 1.00 96.75 115 LEU A O 1
ATOM 948 N N . VAL A 1 116 ? 8.203 1.372 -4.942 1.00 95.88 116 VAL A N 1
ATOM 949 C CA . VAL A 1 116 ? 8.687 0.357 -3.987 1.00 95.88 116 VAL A CA 1
ATOM 950 C C . VAL A 1 116 ? 8.902 0.958 -2.599 1.00 95.88 116 VAL A C 1
ATOM 952 O O . VAL A 1 116 ? 8.574 0.328 -1.593 1.00 95.88 116 VAL A O 1
ATOM 955 N N . LYS A 1 117 ? 9.431 2.183 -2.525 1.00 96.62 117 LYS A N 1
ATOM 956 C CA . LYS A 1 117 ? 9.597 2.884 -1.253 1.00 96.62 117 LYS A CA 1
ATOM 957 C C . LYS A 1 117 ? 8.244 3.150 -0.587 1.00 96.62 117 LYS A C 1
ATOM 959 O O . LYS A 1 117 ? 8.093 2.852 0.595 1.00 96.62 117 LYS A O 1
ATOM 964 N N . GLU A 1 118 ? 7.268 3.654 -1.340 1.00 97.31 118 GLU A N 1
ATOM 965 C CA . GLU A 1 118 ? 5.909 3.879 -0.832 1.00 97.31 118 GLU A CA 1
ATOM 966 C C . GLU A 1 118 ? 5.266 2.564 -0.355 1.00 97.31 118 GLU A C 1
ATOM 968 O O . GLU A 1 118 ? 4.683 2.509 0.727 1.00 97.31 118 GLU A O 1
ATOM 973 N N . LEU A 1 119 ? 5.451 1.470 -1.102 1.00 96.19 119 LEU A N 1
ATOM 974 C CA . LEU A 1 119 ? 4.965 0.140 -0.730 1.00 96.19 119 LEU A CA 1
ATOM 975 C C . LEU A 1 119 ? 5.548 -0.338 0.611 1.00 96.19 119 LEU A C 1
ATOM 977 O O . LEU A 1 119 ? 4.817 -0.868 1.449 1.00 96.19 119 LEU A O 1
ATOM 981 N N . MET A 1 120 ? 6.850 -0.130 0.840 1.00 95.94 120 MET A N 1
ATOM 982 C CA . MET A 1 120 ? 7.495 -0.462 2.117 1.00 95.94 120 MET A CA 1
ATOM 983 C C . MET A 1 120 ? 6.929 0.367 3.275 1.00 95.94 120 MET A C 1
ATOM 985 O O . MET A 1 120 ? 6.646 -0.183 4.340 1.00 95.94 120 MET A O 1
ATOM 989 N N . GLU A 1 121 ? 6.735 1.672 3.073 1.00 97.31 121 GLU A N 1
ATOM 990 C CA . GLU A 1 121 ? 6.156 2.568 4.083 1.00 97.31 121 GLU A CA 1
ATOM 991 C C . GLU A 1 121 ? 4.724 2.144 4.453 1.00 97.31 121 GLU A C 1
ATOM 993 O O . GLU A 1 121 ? 4.395 2.044 5.638 1.00 97.31 121 GLU A O 1
ATOM 998 N N . LEU A 1 122 ? 3.897 1.799 3.461 1.00 96.44 122 LEU A N 1
ATOM 999 C CA . LEU A 1 122 ? 2.540 1.287 3.679 1.00 96.44 122 LEU A CA 1
ATOM 1000 C C . LEU A 1 122 ? 2.529 -0.079 4.374 1.00 96.44 122 LEU A C 1
ATOM 1002 O O . LEU A 1 122 ? 1.678 -0.315 5.231 1.00 96.44 122 LEU A O 1
ATOM 1006 N N . GLY A 1 123 ? 3.477 -0.962 4.051 1.00 94.94 123 GLY A N 1
ATOM 1007 C CA . GLY A 1 123 ? 3.631 -2.255 4.720 1.00 94.94 123 GLY A CA 1
ATOM 1008 C C . GLY A 1 123 ? 3.958 -2.108 6.210 1.00 94.94 123 GLY A C 1
ATOM 1009 O O . GLY A 1 123 ? 3.333 -2.756 7.050 1.00 94.94 123 GLY A O 1
ATOM 1010 N N . ILE A 1 124 ? 4.883 -1.205 6.554 1.00 96.38 124 ILE A N 1
ATOM 1011 C CA . ILE A 1 124 ? 5.215 -0.881 7.951 1.00 96.38 124 ILE A CA 1
ATOM 1012 C C . ILE A 1 124 ? 3.999 -0.281 8.670 1.00 96.38 124 ILE A C 1
ATOM 1014 O O . ILE A 1 124 ? 3.700 -0.653 9.807 1.00 96.38 124 ILE A O 1
ATOM 1018 N N . GLU A 1 125 ? 3.281 0.631 8.013 1.00 96.81 125 GLU A N 1
ATOM 1019 C CA . GLU A 1 125 ? 2.085 1.259 8.572 1.00 96.81 125 GLU A CA 1
ATOM 1020 C C . GLU A 1 125 ? 0.975 0.235 8.841 1.00 96.81 125 GLU A C 1
ATOM 1022 O O . GLU A 1 125 ? 0.381 0.257 9.918 1.00 96.81 125 GLU A O 1
ATOM 1027 N N . LEU A 1 126 ? 0.714 -0.689 7.911 1.00 97.12 126 LEU A N 1
ATOM 1028 C CA . LEU A 1 126 ? -0.258 -1.767 8.108 1.00 97.12 126 LEU A CA 1
ATOM 1029 C C . LEU A 1 126 ? 0.108 -2.655 9.296 1.00 97.12 126 LEU A C 1
ATOM 1031 O O . LEU A 1 126 ? -0.757 -2.937 10.122 1.00 97.12 126 LEU A O 1
ATOM 1035 N N . TRP A 1 127 ? 1.381 -3.033 9.427 1.00 96.06 127 TRP A N 1
ATOM 1036 C CA . TRP A 1 127 ? 1.848 -3.826 10.565 1.00 96.06 127 TRP A CA 1
ATOM 1037 C C . TRP A 1 127 ? 1.660 -3.093 11.902 1.00 96.06 127 TRP A C 1
ATOM 1039 O O . TRP A 1 127 ? 1.228 -3.686 12.899 1.00 96.06 127 TRP A O 1
ATOM 1049 N N . ARG A 1 128 ? 1.925 -1.778 11.928 1.00 97.75 128 ARG A N 1
ATOM 1050 C CA . ARG A 1 128 ? 1.667 -0.944 13.109 1.00 97.75 128 ARG A CA 1
ATOM 1051 C C . ARG A 1 128 ? 0.175 -0.899 13.439 1.00 97.75 128 ARG A C 1
ATOM 1053 O O . ARG A 1 128 ? -0.189 -1.115 14.591 1.00 97.75 128 ARG A O 1
ATOM 1060 N N . LEU A 1 129 ? -0.679 -0.655 12.443 1.00 97.56 129 LEU A N 1
ATOM 1061 C CA . LEU A 1 129 ? -2.133 -0.577 12.612 1.00 97.56 129 LEU A CA 1
ATOM 1062 C C . LEU A 1 129 ? -2.731 -1.906 13.087 1.00 97.56 129 LEU A C 1
ATOM 1064 O O . LEU A 1 129 ? -3.535 -1.902 14.011 1.00 97.56 129 LEU A O 1
ATOM 1068 N N . GLU A 1 130 ? -2.297 -3.036 12.526 1.00 95.94 130 GLU A N 1
ATOM 1069 C CA . GLU A 1 130 ? -2.705 -4.376 12.968 1.00 95.94 130 GLU A CA 1
ATOM 1070 C C . GLU A 1 130 ? -2.313 -4.628 14.432 1.00 95.94 130 GLU A C 1
ATOM 1072 O O . GLU A 1 130 ? -3.085 -5.172 15.222 1.00 95.94 130 GLU A O 1
ATOM 1077 N N . THR A 1 131 ? -1.115 -4.193 14.827 1.00 95.88 131 THR A N 1
ATOM 1078 C CA . THR A 1 131 ? -0.666 -4.287 16.219 1.00 95.88 131 THR A CA 1
ATOM 1079 C C . THR A 1 131 ? -1.529 -3.413 17.133 1.00 95.88 131 THR A C 1
ATOM 1081 O O . THR A 1 131 ? -1.994 -3.880 18.174 1.00 95.88 131 THR A O 1
ATOM 1084 N N . GLU A 1 132 ? -1.792 -2.162 16.746 1.00 96.56 132 GLU A N 1
ATOM 1085 C CA . GLU A 1 132 ? -2.665 -1.245 17.489 1.00 96.56 132 GLU A CA 1
ATOM 1086 C C . GLU A 1 132 ? -4.097 -1.786 17.633 1.00 96.56 132 GLU A C 1
ATOM 1088 O O . GLU A 1 132 ? -4.680 -1.688 18.715 1.00 96.56 132 GLU A O 1
ATOM 1093 N N . GLU A 1 133 ? -4.646 -2.382 16.573 1.00 95.69 133 GLU A N 1
ATOM 1094 C CA . GLU A 1 133 ? -5.960 -3.027 16.561 1.00 95.69 133 GLU A CA 1
ATOM 1095 C C . GLU A 1 133 ? -6.011 -4.194 17.549 1.00 95.69 133 GLU A C 1
ATOM 1097 O O . GLU A 1 133 ? -6.876 -4.229 18.426 1.00 95.69 133 GLU A O 1
ATOM 1102 N N . LYS A 1 134 ? -5.047 -5.121 17.469 1.00 93.31 134 LYS A N 1
ATOM 1103 C CA . LYS A 1 134 ? -4.974 -6.289 18.359 1.00 93.31 134 LYS A CA 1
ATOM 1104 C C . LYS A 1 134 ? -4.882 -5.877 19.823 1.00 93.31 134 LYS A C 1
ATOM 1106 O O . LYS A 1 134 ? -5.604 -6.424 20.654 1.00 93.31 134 LYS A O 1
ATOM 1111 N N . TRP A 1 135 ? -4.047 -4.889 20.148 1.00 94.56 135 TRP A N 1
ATOM 1112 C CA . TRP A 1 135 ? -3.942 -4.375 21.516 1.00 94.56 135 TRP A CA 1
ATOM 1113 C C . TRP A 1 135 ? -5.219 -3.688 21.986 1.00 94.56 135 TRP A C 1
ATOM 1115 O O . TRP A 1 135 ? -5.609 -3.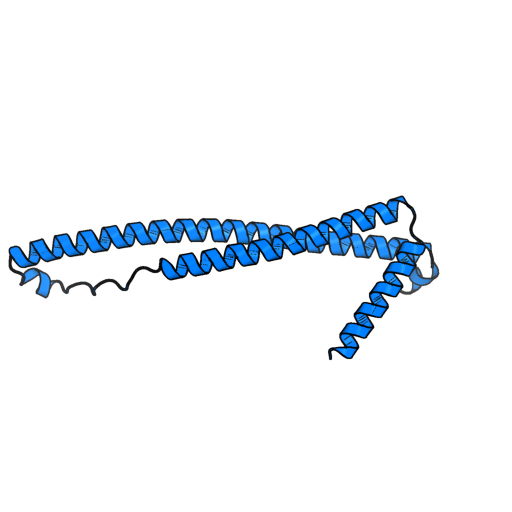851 23.144 1.00 94.56 135 TRP A O 1
ATOM 1125 N N . LEU A 1 136 ? -5.893 -2.946 21.106 1.00 95.06 136 LEU A N 1
ATOM 1126 C CA . LEU A 1 136 ? -7.175 -2.330 21.421 1.00 95.06 136 LEU A CA 1
ATOM 1127 C C . LEU A 1 136 ? -8.220 -3.403 21.749 1.00 95.06 136 LEU A C 1
ATOM 1129 O O . LEU A 1 136 ? -8.821 -3.355 22.823 1.00 95.06 136 LEU A O 1
ATOM 1133 N N . LEU A 1 137 ? -8.384 -4.398 20.879 1.00 92.94 137 LEU A N 1
ATOM 1134 C CA . LEU A 1 137 ? -9.333 -5.496 21.073 1.00 92.94 137 LEU A CA 1
ATOM 1135 C C . LEU A 1 137 ? -9.011 -6.312 22.330 1.00 92.94 137 LEU A C 1
ATOM 1137 O O . LEU A 1 137 ? -9.908 -6.597 23.125 1.00 92.94 137 LEU A O 1
ATOM 1141 N N . LEU A 1 138 ? -7.731 -6.604 22.573 1.00 90.75 138 LEU A N 1
ATOM 1142 C CA . LEU A 1 138 ? -7.282 -7.289 23.782 1.00 90.75 138 LEU A CA 1
ATOM 1143 C C . LEU A 1 138 ? -7.599 -6.481 25.047 1.00 90.75 138 LEU A C 1
ATOM 1145 O O . LEU A 1 138 ? -8.082 -7.042 26.030 1.00 90.75 138 LEU A O 1
ATOM 1149 N N . SER A 1 139 ? -7.384 -5.162 25.023 1.00 91.62 139 SER A N 1
ATOM 1150 C CA . SER A 1 139 ? -7.686 -4.288 26.163 1.00 91.62 139 SER A CA 1
ATOM 1151 C C . SER A 1 139 ? -9.183 -4.287 26.505 1.00 91.62 139 SER A C 1
ATOM 1153 O O . SER A 1 139 ? -9.563 -4.313 27.680 1.00 91.62 139 SER A O 1
ATOM 1155 N N . ILE A 1 140 ? -10.040 -4.340 25.480 1.00 91.75 140 ILE A N 1
ATOM 1156 C CA . ILE A 1 140 ? -11.493 -4.426 25.633 1.00 91.75 140 ILE A CA 1
ATOM 1157 C C . ILE A 1 140 ? -11.885 -5.792 26.210 1.00 91.75 140 ILE A C 1
ATOM 1159 O O . ILE A 1 140 ? -12.651 -5.856 27.179 1.00 91.75 140 ILE A O 1
ATOM 1163 N N . ALA A 1 141 ? -11.327 -6.877 25.663 1.00 87.31 141 ALA A N 1
ATOM 1164 C CA . ALA A 1 141 ? -11.585 -8.239 26.116 1.00 87.31 141 ALA A CA 1
ATOM 1165 C C . ALA A 1 141 ? -11.199 -8.424 27.591 1.00 87.31 141 ALA A C 1
ATOM 1167 O O . ALA A 1 141 ? -12.045 -8.819 28.397 1.00 87.31 141 ALA A O 1
ATOM 1168 N N . LEU A 1 142 ? -9.977 -8.034 27.968 1.00 87.25 142 LEU A N 1
ATOM 1169 C CA . LEU A 1 142 ? -9.455 -8.130 29.334 1.00 87.25 142 LEU A CA 1
ATOM 1170 C C . LEU A 1 142 ? -10.286 -7.358 30.353 1.00 87.25 142 LEU A C 1
ATOM 1172 O O . LEU A 1 142 ? -10.548 -7.857 31.447 1.00 87.25 142 LEU A O 1
ATOM 1176 N N . ARG A 1 143 ? -10.751 -6.158 29.993 1.00 87.25 143 ARG A N 1
ATOM 1177 C CA . ARG A 1 143 ? -11.643 -5.387 30.864 1.00 87.25 143 ARG A CA 1
ATOM 1178 C C . ARG A 1 143 ? -12.969 -6.107 31.093 1.00 87.25 143 ARG A C 1
ATOM 1180 O O . ARG A 1 143 ? -13.512 -6.056 32.192 1.00 87.25 143 ARG A O 1
ATOM 1187 N N . SER A 1 144 ? -13.511 -6.734 30.053 1.00 78.31 144 SER A N 1
ATOM 1188 C CA . SER A 1 144 ? -14.811 -7.406 30.125 1.00 78.31 144 SER A CA 1
ATOM 1189 C C . SER A 1 144 ? -14.760 -8.791 30.772 1.00 78.31 144 SER A C 1
ATOM 1191 O O . SER A 1 144 ? -15.770 -9.266 31.283 1.00 78.31 144 SER A O 1
ATOM 1193 N N . GLN A 1 145 ? -13.593 -9.434 30.766 1.00 78.88 145 GLN A N 1
ATOM 1194 C CA . GLN A 1 145 ? -13.363 -10.742 31.366 1.00 78.88 145 GLN A CA 1
ATOM 1195 C C . GLN A 1 145 ? -11.997 -10.757 32.065 1.00 78.88 145 GLN A C 1
ATOM 1197 O O . GLN A 1 145 ? -11.027 -11.276 31.516 1.00 78.88 145 GLN A O 1
ATOM 1202 N N . PRO A 1 146 ? -11.908 -10.253 33.310 1.00 73.62 146 PRO A N 1
ATOM 1203 C CA . PRO A 1 146 ? -10.646 -10.165 34.053 1.00 73.62 146 PRO A CA 1
ATOM 1204 C C . PRO A 1 146 ? -9.946 -11.519 34.238 1.00 73.62 146 PRO A C 1
ATOM 1206 O O . PRO A 1 146 ? -8.730 -11.588 34.380 1.00 73.62 146 PRO A O 1
ATOM 1209 N N . ASN A 1 147 ? -10.712 -12.615 34.203 1.00 77.88 147 ASN A N 1
ATOM 1210 C CA . ASN A 1 147 ? -10.185 -13.975 34.289 1.00 77.88 147 ASN A CA 1
ATOM 1211 C C . ASN A 1 147 ? -9.352 -14.390 33.062 1.00 77.88 147 ASN A C 1
ATOM 1213 O O . ASN A 1 147 ? -8.550 -15.311 33.196 1.00 77.88 147 ASN A O 1
ATOM 1217 N N . LEU A 1 148 ? -9.489 -13.718 31.907 1.00 73.88 148 LEU A N 1
ATOM 1218 C CA . LEU A 1 148 ? -8.628 -13.940 30.733 1.00 73.88 148 LEU A CA 1
ATOM 1219 C C . LEU A 1 148 ? -7.168 -13.576 31.013 1.00 73.88 148 LEU A C 1
ATOM 1221 O O . LEU A 1 148 ? -6.279 -14.174 30.420 1.00 73.88 148 LEU A O 1
ATOM 1225 N N . LEU A 1 149 ? -6.911 -12.665 31.959 1.00 70.31 149 LEU A N 1
ATOM 1226 C CA . LEU A 1 149 ? -5.555 -12.275 32.351 1.00 70.31 149 LEU A CA 1
ATOM 1227 C C . LEU A 1 149 ? -4.731 -13.460 32.885 1.00 70.31 149 LEU A C 1
ATOM 1229 O O . LEU A 1 149 ? -3.513 -13.395 32.895 1.00 70.31 149 LEU A O 1
ATOM 1233 N N . LYS A 1 150 ? -5.386 -14.538 33.341 1.00 73.31 150 LYS A N 1
ATOM 1234 C CA . LYS A 1 150 ? -4.719 -15.758 33.824 1.00 73.31 150 LYS A CA 1
ATOM 1235 C C . LYS A 1 150 ? -4.205 -16.666 32.699 1.00 73.31 150 LYS A C 1
ATOM 1237 O O . LYS A 1 150 ? -3.487 -17.614 32.996 1.00 73.31 150 LYS A O 1
ATOM 1242 N N . TYR A 1 151 ? -4.623 -16.424 31.457 1.00 67.38 151 TYR A N 1
ATOM 1243 C CA . TYR A 1 151 ? -4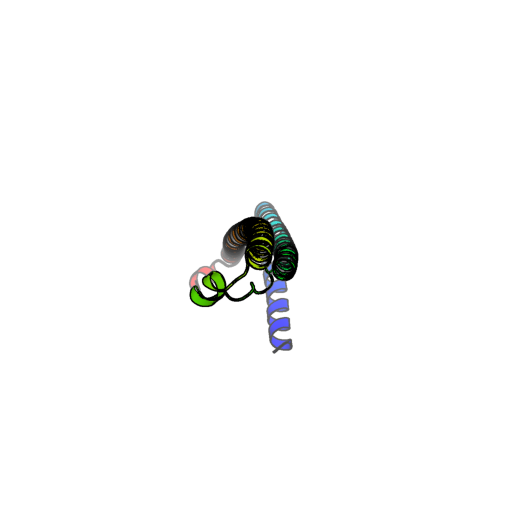.319 -17.257 30.288 1.00 67.38 151 TYR A CA 1
ATOM 1244 C C . TYR A 1 151 ? -3.415 -16.554 29.259 1.00 67.38 151 TYR A C 1
ATOM 1246 O O . TYR A 1 151 ? -3.106 -17.152 28.230 1.00 67.38 151 TYR A O 1
ATOM 1254 N N . LEU A 1 152 ? -3.027 -15.303 29.527 1.00 63.66 152 LEU A N 1
ATOM 1255 C CA . LEU A 1 152 ? -2.020 -14.536 28.784 1.00 63.66 152 LEU A CA 1
ATOM 1256 C C . LEU A 1 152 ? -0.676 -14.626 29.502 1.00 63.66 152 LEU A C 1
ATOM 1258 O O . LEU A 1 152 ? 0.344 -14.697 28.788 1.00 63.66 152 LEU A O 1
#

Sequence (152 aa):
MKEMENQKQENYEELLKEALGRAKKEEKLKYEKISDRQVANAKRIIAILDEYEELCEKSERNKCPESTPAEDSKRVAAMSSAEFNEWIERTRKESHESFVWSSKTLSIMKDQIVLVKELMELGIELWRLETEEKWLLLSIALRSQPNLLKYL